Protein AF-A0A9D4QHK7-F1 (afdb_monomer)

Organism: Rhipicephalus sanguineus (NCBI:txid34632)

Mean predicted aligned error: 9.43 Å

Structure (mmCIF, N/CA/C/O backbone):
data_AF-A0A9D4QHK7-F1
#
_entry.id   AF-A0A9D4QHK7-F1
#
loop_
_atom_site.group_PDB
_atom_site.id
_atom_site.type_symbol
_atom_site.label_atom_id
_atom_site.label_alt_id
_atom_site.label_comp_id
_atom_site.label_asym_id
_atom_site.label_entity_id
_atom_site.label_seq_id
_atom_site.pdbx_PDB_ins_code
_atom_site.Cartn_x
_atom_site.Cartn_y
_atom_site.Cartn_z
_atom_site.occupancy
_atom_site.B_iso_or_equiv
_atom_site.auth_seq_id
_atom_site.auth_comp_id
_atom_site.auth_asym_id
_atom_site.auth_atom_id
_atom_site.pdbx_PDB_model_num
ATOM 1 N N . MET A 1 1 ? 14.587 -1.958 -60.509 1.00 44.22 1 MET A N 1
ATOM 2 C CA . MET A 1 1 ? 14.222 -3.202 -59.794 1.00 44.22 1 MET A CA 1
ATOM 3 C C . MET A 1 1 ? 13.642 -2.857 -58.424 1.00 44.22 1 MET A C 1
ATOM 5 O O . MET A 1 1 ? 14.406 -2.408 -57.573 1.00 44.22 1 MET A O 1
ATOM 9 N N . PRO A 1 2 ? 12.324 -2.984 -58.190 1.00 53.72 2 PRO A N 1
ATOM 10 C CA . PRO A 1 2 ? 11.746 -2.740 -56.871 1.00 53.72 2 PRO A CA 1
ATOM 11 C C . PRO A 1 2 ? 12.048 -3.922 -55.933 1.00 53.72 2 PRO A C 1
ATOM 13 O O . PRO A 1 2 ? 11.813 -5.076 -56.283 1.00 53.72 2 PRO A O 1
ATOM 16 N N . ARG A 1 3 ? 12.595 -3.647 -54.740 1.00 50.75 3 ARG A N 1
ATOM 17 C CA . ARG A 1 3 ? 12.814 -4.667 -53.699 1.00 50.75 3 ARG A CA 1
ATOM 18 C C . ARG A 1 3 ? 11.458 -5.091 -53.130 1.00 50.75 3 ARG A C 1
ATOM 20 O O . ARG A 1 3 ? 10.784 -4.274 -52.506 1.00 50.75 3 ARG A O 1
ATOM 27 N N . GLN A 1 4 ? 11.070 -6.348 -53.334 1.00 53.66 4 GLN A N 1
ATOM 28 C CA . GLN A 1 4 ? 9.875 -6.926 -52.717 1.00 53.66 4 GLN A CA 1
ATOM 29 C C . GLN A 1 4 ? 10.036 -6.903 -51.187 1.00 53.66 4 GLN A C 1
ATOM 31 O O . GLN A 1 4 ? 11.022 -7.412 -50.650 1.00 53.66 4 GLN A O 1
ATOM 36 N N . ARG A 1 5 ? 9.100 -6.267 -50.471 1.00 56.34 5 ARG A N 1
ATOM 37 C CA . ARG A 1 5 ? 9.034 -6.343 -49.006 1.00 56.34 5 ARG A CA 1
ATOM 38 C C . ARG A 1 5 ? 8.496 -7.721 -48.643 1.00 56.34 5 ARG A C 1
ATOM 40 O O . ARG A 1 5 ? 7.320 -7.985 -48.843 1.00 56.34 5 ARG A O 1
ATOM 47 N N . THR A 1 6 ? 9.347 -8.587 -48.112 1.00 70.00 6 THR A N 1
ATOM 48 C CA . THR A 1 6 ? 8.901 -9.852 -47.527 1.00 70.00 6 THR A CA 1
ATOM 49 C C . THR A 1 6 ? 8.188 -9.553 -46.211 1.00 70.00 6 THR A C 1
ATOM 51 O O . THR A 1 6 ? 8.804 -9.027 -45.276 1.00 70.00 6 THR A O 1
ATOM 54 N N . GLU A 1 7 ? 6.893 -9.844 -46.144 1.00 77.62 7 GLU A N 1
ATOM 55 C CA . GLU A 1 7 ? 6.123 -9.750 -44.908 1.00 77.62 7 GLU A CA 1
ATOM 56 C C . GLU A 1 7 ? 6.635 -10.797 -43.915 1.00 77.62 7 GLU A C 1
ATOM 58 O O . GLU A 1 7 ? 6.860 -11.958 -44.259 1.00 77.62 7 GLU A O 1
ATOM 63 N N . LYS A 1 8 ? 6.910 -10.361 -42.684 1.00 79.06 8 LYS A N 1
ATOM 64 C CA . LYS A 1 8 ? 7.362 -11.258 -41.619 1.00 79.06 8 LYS A CA 1
ATOM 65 C C . LYS A 1 8 ? 6.170 -12.048 -41.105 1.00 79.06 8 LYS A C 1
ATOM 67 O O . LYS A 1 8 ? 5.116 -11.466 -40.869 1.00 79.06 8 LYS A O 1
ATOM 72 N N . THR A 1 9 ? 6.370 -13.334 -40.854 1.00 85.44 9 THR A N 1
ATOM 73 C CA . THR A 1 9 ? 5.358 -14.166 -40.196 1.00 85.44 9 THR A CA 1
ATOM 74 C C . THR A 1 9 ? 5.190 -13.766 -38.727 1.00 85.44 9 THR A C 1
ATOM 76 O O . THR A 1 9 ? 6.111 -13.217 -38.110 1.00 85.44 9 THR A O 1
ATOM 79 N N . ASP A 1 10 ? 4.031 -14.060 -38.137 1.00 86.38 10 ASP A N 1
ATOM 80 C CA . ASP A 1 10 ? 3.751 -13.750 -36.727 1.00 86.38 10 ASP A CA 1
ATOM 81 C C . ASP A 1 10 ? 4.782 -14.366 -35.771 1.00 86.38 10 ASP A C 1
ATOM 83 O O . ASP A 1 10 ? 5.209 -13.719 -34.809 1.00 86.38 10 ASP A O 1
ATOM 87 N N . ASP A 1 11 ? 5.286 -15.560 -36.092 1.00 86.56 11 ASP A N 1
ATOM 88 C CA . ASP A 1 11 ? 6.350 -16.229 -35.340 1.00 86.56 11 ASP A CA 1
ATOM 89 C C . ASP A 1 11 ? 7.685 -15.482 -35.418 1.00 86.56 11 ASP A C 1
ATOM 91 O O . ASP A 1 11 ? 8.380 -15.316 -34.410 1.00 86.56 11 ASP A O 1
ATOM 95 N N . GLN A 1 12 ? 8.036 -14.958 -36.596 1.00 87.19 12 GLN A N 1
ATOM 96 C CA . GLN A 1 12 ? 9.228 -14.126 -36.769 1.00 87.19 12 GLN A CA 1
ATOM 97 C C . GLN A 1 12 ? 9.095 -12.806 -36.000 1.00 87.19 12 GLN A C 1
ATOM 99 O O . GLN A 1 12 ? 10.054 -12.355 -35.364 1.00 87.19 12 GLN A O 1
ATOM 104 N N . ILE A 1 13 ? 7.900 -12.210 -35.993 1.00 88.75 13 ILE A N 1
ATOM 105 C CA . ILE A 1 13 ? 7.596 -10.996 -35.228 1.00 88.75 13 ILE A CA 1
ATOM 106 C C . ILE A 1 13 ? 7.692 -11.273 -33.721 1.00 88.75 13 ILE A C 1
ATOM 108 O O . ILE A 1 13 ? 8.293 -10.486 -32.979 1.00 88.75 13 ILE A O 1
ATOM 112 N N . ALA A 1 14 ? 7.135 -12.388 -33.246 1.00 90.69 14 ALA A N 1
ATOM 113 C CA . ALA A 1 14 ? 7.192 -12.795 -31.847 1.00 90.69 14 ALA A CA 1
ATOM 114 C C . ALA A 1 14 ? 8.633 -13.083 -31.396 1.00 90.69 14 ALA A C 1
ATOM 116 O O . ALA A 1 14 ? 9.062 -12.592 -30.345 1.00 90.69 14 ALA A O 1
ATOM 117 N N . ALA A 1 15 ? 9.411 -13.805 -32.206 1.00 91.25 15 ALA A N 1
ATOM 118 C CA . ALA A 1 15 ? 10.821 -14.082 -31.943 1.00 91.25 15 ALA A CA 1
ATOM 119 C C . ALA A 1 15 ? 11.656 -12.793 -31.882 1.00 91.25 15 ALA A C 1
ATOM 121 O O . ALA A 1 15 ? 12.479 -12.619 -30.979 1.00 91.25 15 ALA A O 1
ATOM 122 N N . GLU A 1 16 ? 11.412 -11.841 -32.784 1.00 91.88 16 GLU A N 1
ATOM 123 C CA . GLU A 1 16 ? 12.093 -10.547 -32.771 1.00 91.88 16 GLU A CA 1
ATOM 124 C C . GLU A 1 16 ? 11.730 -9.714 -31.531 1.00 91.88 16 GLU A C 1
ATOM 126 O O . GLU A 1 16 ? 12.609 -9.109 -30.907 1.00 91.88 16 GLU A O 1
ATOM 131 N N . LYS A 1 17 ? 10.456 -9.715 -31.113 1.00 93.25 17 LYS A N 1
ATOM 132 C CA . LYS A 1 17 ? 10.017 -9.065 -29.866 1.00 93.25 17 LYS A CA 1
ATOM 133 C C . LYS A 1 17 ? 10.737 -9.650 -28.648 1.00 93.25 17 LYS A C 1
ATOM 135 O O . LYS A 1 17 ? 11.203 -8.875 -27.809 1.00 93.25 17 LYS A O 1
ATOM 140 N N . ARG A 1 18 ? 10.880 -10.980 -28.573 1.00 93.69 18 ARG A N 1
ATOM 141 C CA . ARG A 1 18 ? 11.629 -11.666 -27.502 1.00 93.69 18 ARG A CA 1
ATOM 142 C C . ARG A 1 18 ? 13.099 -11.249 -27.498 1.00 93.69 18 ARG A C 1
ATOM 144 O O . ARG A 1 18 ? 13.563 -10.709 -26.499 1.00 93.69 18 ARG A O 1
ATOM 151 N N . ARG A 1 19 ? 13.785 -11.328 -28.646 1.00 93.38 19 ARG A N 1
ATOM 152 C CA . ARG A 1 19 ? 15.189 -10.886 -28.787 1.00 93.38 19 ARG A CA 1
ATOM 153 C C . ARG A 1 19 ? 15.394 -9.436 -28.345 1.00 93.38 19 ARG A C 1
ATOM 155 O O . ARG A 1 19 ? 16.341 -9.126 -27.627 1.00 93.38 19 ARG A O 1
ATOM 162 N N . ARG A 1 20 ? 14.486 -8.530 -28.726 1.00 94.38 20 ARG A N 1
ATOM 163 C CA . ARG A 1 20 ? 14.528 -7.121 -28.297 1.00 94.38 20 ARG A CA 1
ATOM 164 C C . ARG A 1 20 ? 14.302 -6.968 -26.792 1.00 94.38 20 ARG A C 1
ATOM 166 O O . ARG A 1 20 ? 14.934 -6.110 -26.174 1.00 94.38 20 ARG A O 1
ATOM 173 N N . ALA A 1 21 ? 13.402 -7.751 -26.200 1.00 94.00 21 ALA A N 1
ATOM 174 C CA . ALA A 1 21 ? 13.170 -7.745 -24.759 1.00 94.00 21 ALA A CA 1
ATOM 175 C C . ALA A 1 21 ? 14.406 -8.237 -23.993 1.00 94.00 21 ALA A C 1
ATOM 177 O O . ALA A 1 21 ? 14.823 -7.578 -23.040 1.00 94.00 21 ALA A O 1
ATOM 178 N N . ASP A 1 22 ? 15.040 -9.313 -24.454 1.00 95.19 22 ASP A N 1
ATOM 179 C CA . ASP A 1 22 ? 16.237 -9.874 -23.825 1.00 95.19 22 ASP A CA 1
ATOM 180 C C . ASP A 1 22 ? 17.447 -8.949 -23.976 1.00 95.19 22 ASP A C 1
ATOM 182 O O . ASP A 1 22 ? 18.135 -8.672 -22.994 1.00 95.19 22 ASP A O 1
ATOM 186 N N . ALA A 1 23 ? 17.629 -8.320 -25.141 1.00 93.69 23 ALA A N 1
ATOM 187 C CA . ALA A 1 23 ? 18.646 -7.285 -25.323 1.00 93.69 23 ALA A CA 1
ATOM 188 C C . ALA A 1 23 ? 18.436 -6.085 -24.377 1.00 93.69 23 ALA A C 1
ATOM 190 O O . ALA A 1 23 ? 19.396 -5.524 -23.846 1.00 93.69 23 ALA A O 1
ATOM 191 N N . ARG A 1 24 ? 17.182 -5.682 -24.122 1.00 93.75 24 ARG A N 1
ATOM 192 C CA . ARG A 1 24 ? 16.867 -4.632 -23.135 1.00 93.75 24 ARG A CA 1
ATOM 193 C C . ARG A 1 24 ? 17.155 -5.089 -21.706 1.00 93.75 24 ARG A C 1
ATOM 195 O O . ARG A 1 24 ? 17.631 -4.278 -20.916 1.00 93.75 24 ARG A O 1
ATOM 202 N N . ARG A 1 25 ? 16.860 -6.346 -21.362 1.00 93.44 25 ARG A N 1
ATOM 203 C CA . ARG A 1 25 ? 17.172 -6.926 -20.044 1.00 93.44 25 ARG A CA 1
ATOM 204 C C . ARG A 1 25 ? 18.676 -6.946 -19.803 1.00 93.44 25 ARG A C 1
ATOM 206 O O . ARG A 1 25 ? 19.109 -6.452 -18.769 1.00 93.44 25 ARG A O 1
ATOM 213 N N . LEU A 1 26 ? 19.452 -7.406 -20.783 1.00 93.62 26 LEU A N 1
ATOM 214 C CA . LEU A 1 26 ? 20.909 -7.440 -20.705 1.00 93.62 26 LEU A CA 1
ATOM 215 C C . LEU A 1 26 ? 21.498 -6.033 -20.543 1.00 93.62 26 LEU A C 1
ATOM 217 O O . LEU A 1 26 ? 22.282 -5.798 -19.628 1.00 93.62 26 LEU A O 1
ATOM 221 N N . LYS A 1 27 ? 21.034 -5.063 -21.345 1.00 90.81 27 LYS A N 1
ATOM 222 C CA . LYS A 1 27 ? 21.446 -3.656 -21.200 1.00 90.81 27 LYS A CA 1
ATOM 223 C C . LYS A 1 27 ? 21.147 -3.103 -19.808 1.00 90.81 27 LYS A C 1
ATOM 225 O O . LYS A 1 27 ? 21.989 -2.416 -19.253 1.00 90.81 27 LYS A O 1
ATOM 230 N N . ARG A 1 28 ? 19.978 -3.414 -19.236 1.00 91.50 28 ARG A N 1
ATOM 231 C CA . ARG A 1 28 ? 19.603 -2.988 -17.875 1.00 91.50 28 ARG A CA 1
ATOM 232 C C . ARG A 1 28 ? 20.434 -3.665 -16.789 1.00 91.50 28 ARG A C 1
ATOM 234 O O . ARG A 1 28 ? 20.696 -3.036 -15.774 1.00 91.50 28 ARG A O 1
ATOM 241 N N . ALA A 1 29 ? 20.820 -4.924 -16.983 1.00 91.94 29 ALA A N 1
ATOM 242 C CA . ALA A 1 29 ? 21.681 -5.641 -16.045 1.00 91.94 29 ALA A CA 1
ATOM 243 C C . ALA A 1 29 ? 23.099 -5.049 -16.010 1.00 91.94 29 ALA A C 1
ATOM 245 O O . ALA A 1 29 ? 23.721 -5.016 -14.957 1.00 91.94 29 ALA A O 1
ATOM 246 N N . GLN A 1 30 ? 23.567 -4.531 -17.147 1.00 94.12 30 GLN A N 1
ATOM 247 C CA . GLN A 1 30 ? 24.868 -3.874 -17.298 1.00 94.12 30 GLN A CA 1
ATOM 248 C C . GLN A 1 30 ? 24.812 -2.347 -17.076 1.00 94.12 30 GLN A C 1
ATOM 250 O O . GLN A 1 30 ? 25.800 -1.654 -17.311 1.00 94.12 30 GLN A O 1
ATOM 255 N N . GLU A 1 31 ? 23.667 -1.784 -16.665 1.00 93.06 31 GLU A N 1
ATOM 256 C CA . GLU A 1 31 ? 23.552 -0.344 -16.399 1.00 93.06 31 GLU A CA 1
ATOM 257 C C . GLU A 1 31 ? 24.406 0.051 -15.187 1.00 93.06 31 GLU A C 1
ATOM 259 O O . GLU A 1 31 ? 24.299 -0.542 -14.112 1.00 93.06 31 GLU A O 1
ATOM 264 N N . THR A 1 32 ? 25.181 1.129 -15.329 1.00 96.50 32 THR A N 1
ATOM 265 C CA . THR A 1 32 ? 25.810 1.790 -14.181 1.00 96.50 32 THR A CA 1
ATOM 266 C C . THR A 1 32 ? 24.746 2.366 -13.247 1.00 96.50 32 THR A C 1
ATOM 268 O O . THR A 1 32 ? 23.609 2.645 -13.652 1.00 96.50 32 THR A O 1
ATOM 271 N N . PHE A 1 33 ? 25.119 2.590 -11.986 1.00 94.81 33 PHE A N 1
ATOM 272 C CA . PHE A 1 33 ? 24.213 3.153 -10.986 1.00 94.81 33 PHE A CA 1
ATOM 273 C C . PHE A 1 33 ? 23.611 4.496 -11.428 1.00 94.81 33 PHE A C 1
ATOM 275 O O . PHE A 1 33 ? 22.396 4.682 -11.358 1.00 94.81 33 PHE A O 1
ATOM 282 N N . GLU A 1 34 ? 24.433 5.400 -11.961 1.00 95.75 34 GLU A N 1
ATOM 283 C CA . GLU A 1 34 ? 23.997 6.719 -12.435 1.00 95.75 34 GLU A CA 1
ATOM 284 C C . GLU A 1 34 ? 23.012 6.615 -13.600 1.00 95.75 34 GLU A C 1
ATOM 286 O O . GLU A 1 34 ? 21.954 7.250 -13.599 1.00 95.75 34 GLU A O 1
ATOM 291 N N . ARG A 1 35 ? 23.304 5.747 -14.575 1.00 94.06 35 ARG A N 1
ATOM 292 C CA . ARG A 1 35 ? 22.435 5.541 -15.737 1.00 94.06 35 ARG A CA 1
ATOM 293 C C . ARG A 1 35 ? 21.096 4.931 -15.329 1.00 94.06 35 ARG A C 1
ATOM 295 O O . ARG A 1 35 ? 20.046 5.343 -15.831 1.00 94.06 35 ARG A O 1
ATOM 302 N N . ARG A 1 36 ? 21.114 4.006 -14.365 1.00 95.06 36 ARG A N 1
ATOM 303 C CA . ARG A 1 36 ? 19.906 3.452 -13.748 1.00 95.06 36 ARG A CA 1
ATOM 304 C C . ARG A 1 36 ? 19.112 4.532 -13.011 1.00 95.06 36 ARG A C 1
ATOM 306 O O . ARG A 1 36 ? 17.891 4.587 -13.167 1.00 95.06 36 ARG A O 1
ATOM 313 N N . ALA A 1 37 ? 19.773 5.394 -12.239 1.00 96.50 37 ALA A N 1
ATOM 314 C CA . ALA A 1 37 ? 19.130 6.478 -11.499 1.00 96.50 37 ALA A CA 1
ATOM 315 C C . ALA A 1 37 ? 18.441 7.476 -12.443 1.00 96.50 37 ALA A C 1
ATOM 317 O O . ALA A 1 37 ? 17.259 7.772 -12.259 1.00 96.50 37 ALA A O 1
ATOM 318 N N . GLN A 1 38 ? 19.126 7.907 -13.505 1.00 96.31 38 GLN A N 1
ATOM 319 C CA . GLN A 1 38 ? 18.563 8.795 -14.527 1.00 96.31 38 GLN A CA 1
ATOM 320 C C . GLN A 1 38 ? 17.357 8.169 -15.238 1.00 96.31 38 GLN A C 1
ATOM 322 O O . GLN A 1 38 ? 16.328 8.825 -15.414 1.00 96.31 38 GLN A O 1
ATOM 327 N N . ARG A 1 39 ? 17.438 6.886 -15.617 1.00 95.38 39 ARG A N 1
ATOM 328 C CA . ARG A 1 39 ? 16.305 6.180 -16.232 1.00 95.38 39 ARG A CA 1
ATOM 329 C C . ARG A 1 39 ? 15.106 6.114 -15.285 1.00 95.38 39 ARG A C 1
ATOM 331 O O . ARG A 1 39 ? 13.993 6.429 -15.692 1.00 95.38 39 ARG A O 1
ATOM 338 N N . LEU A 1 40 ? 15.324 5.747 -14.021 1.00 95.88 40 LEU A N 1
ATOM 339 C CA . LEU A 1 40 ? 14.254 5.693 -13.022 1.00 95.88 40 LEU A CA 1
ATOM 340 C C . LEU A 1 40 ? 13.658 7.076 -12.728 1.00 95.88 40 LEU A C 1
ATOM 342 O O . LEU A 1 40 ? 12.459 7.165 -12.467 1.00 95.88 40 LEU A O 1
ATOM 346 N N . ALA A 1 41 ? 14.455 8.147 -12.780 1.00 96.88 41 ALA A N 1
ATOM 347 C CA . ALA A 1 41 ? 13.961 9.516 -12.652 1.00 96.88 41 ALA A CA 1
ATOM 348 C C . ALA A 1 41 ? 13.000 9.870 -13.799 1.00 96.88 41 ALA A C 1
ATOM 350 O O . ALA A 1 41 ? 11.866 10.268 -13.532 1.00 96.88 41 ALA A O 1
ATOM 351 N N . LYS A 1 42 ? 13.392 9.598 -15.052 1.00 97.25 42 LYS A N 1
ATOM 352 C CA . LYS A 1 42 ? 12.539 9.798 -16.239 1.00 97.25 42 LYS A CA 1
ATOM 353 C C . LYS A 1 42 ? 11.266 8.940 -16.204 1.00 97.25 42 LYS A C 1
ATOM 355 O O . LYS A 1 42 ? 10.171 9.415 -16.510 1.00 97.25 42 LYS A O 1
ATOM 360 N N . ASP A 1 43 ? 11.371 7.683 -15.770 1.00 96.62 43 ASP A N 1
ATOM 361 C CA . ASP A 1 43 ? 10.210 6.795 -15.601 1.00 96.62 43 ASP A CA 1
ATOM 362 C C . ASP A 1 43 ? 9.240 7.331 -14.526 1.00 96.62 43 ASP A C 1
ATOM 364 O O . ASP A 1 43 ? 8.018 7.267 -14.681 1.00 96.62 43 ASP A O 1
ATOM 368 N N . ARG A 1 44 ? 9.760 7.890 -13.424 1.00 97.38 44 ARG A N 1
ATOM 369 C CA . ARG A 1 44 ? 8.939 8.519 -12.373 1.00 97.38 44 ARG A CA 1
ATOM 370 C C . ARG A 1 44 ? 8.260 9.790 -12.872 1.00 97.38 44 ARG A C 1
ATOM 372 O O . ARG A 1 44 ? 7.082 9.979 -12.578 1.00 97.38 44 ARG A O 1
ATOM 379 N N . GLU A 1 45 ? 8.977 10.633 -13.605 1.00 96.44 45 GLU A N 1
ATOM 380 C CA . GLU A 1 45 ? 8.462 11.883 -14.165 1.00 96.44 45 GLU A CA 1
ATOM 381 C C . GLU A 1 45 ? 7.346 11.624 -15.178 1.00 96.44 45 GLU A C 1
ATOM 383 O O . GLU A 1 45 ? 6.229 12.107 -15.002 1.00 96.44 45 GLU A O 1
ATOM 388 N N . SER A 1 46 ? 7.587 10.754 -16.160 1.00 95.44 46 SER A N 1
ATOM 389 C CA . SER A 1 46 ? 6.565 10.367 -17.138 1.00 95.44 46 SER A CA 1
ATOM 390 C C . SER A 1 46 ? 5.332 9.749 -16.472 1.00 95.44 46 SER A C 1
ATOM 392 O O . SER A 1 46 ? 4.196 10.046 -16.845 1.00 95.44 46 SER A O 1
ATOM 394 N N . ARG A 1 47 ? 5.521 8.933 -15.425 1.00 94.38 47 ARG A N 1
ATOM 395 C CA . ARG A 1 47 ? 4.408 8.406 -14.628 1.00 94.38 47 ARG A CA 1
ATOM 396 C C . ARG A 1 47 ? 3.652 9.520 -13.900 1.00 94.38 47 ARG A C 1
ATOM 398 O O . ARG A 1 47 ? 2.430 9.445 -13.845 1.00 94.38 47 ARG A O 1
ATOM 405 N N . ARG A 1 48 ? 4.330 10.521 -13.330 1.00 94.81 48 ARG A N 1
ATOM 406 C CA . ARG A 1 48 ? 3.675 11.675 -12.685 1.00 94.81 48 ARG A CA 1
ATOM 407 C C . ARG A 1 48 ? 2.856 12.475 -13.696 1.00 94.81 48 ARG A C 1
ATOM 409 O O . ARG A 1 48 ? 1.678 12.688 -13.434 1.00 94.81 48 ARG A O 1
ATOM 416 N N . ALA A 1 49 ? 3.428 12.789 -14.857 1.00 94.06 49 ALA A N 1
ATOM 417 C CA . ALA A 1 49 ? 2.737 13.501 -15.931 1.00 94.06 49 ALA A CA 1
ATOM 418 C C . ALA A 1 49 ? 1.461 12.764 -16.374 1.00 94.06 49 ALA A C 1
ATOM 420 O O . ALA A 1 49 ? 0.375 13.337 -16.367 1.00 94.06 49 ALA A O 1
ATOM 421 N N . ARG A 1 50 ? 1.547 11.446 -16.619 1.00 91.38 50 ARG A N 1
ATOM 422 C CA . ARG A 1 50 ? 0.368 10.620 -16.947 1.00 91.38 50 ARG A CA 1
ATOM 423 C C . ARG A 1 50 ? -0.695 10.633 -15.851 1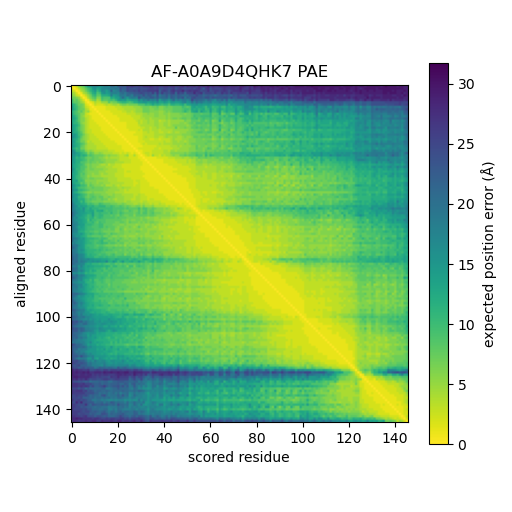.00 91.38 50 ARG A C 1
ATOM 425 O O . ARG A 1 50 ? -1.878 10.596 -16.150 1.00 91.38 50 ARG A O 1
ATOM 432 N N . LYS A 1 51 ? -0.291 10.644 -14.576 1.00 90.44 51 LYS A N 1
ATOM 433 C CA . LYS A 1 51 ? -1.233 10.696 -13.448 1.00 90.44 51 LYS A CA 1
ATOM 434 C C . LYS A 1 51 ? -1.918 12.054 -13.314 1.00 90.44 51 LYS A C 1
ATOM 436 O O . LYS A 1 51 ? -3.052 12.081 -12.848 1.00 90.44 51 LYS A O 1
ATOM 441 N N . GLN A 1 52 ? -1.227 13.135 -13.663 1.00 91.44 52 GLN A N 1
ATOM 442 C CA . GLN A 1 52 ? -1.770 14.493 -13.641 1.00 91.44 52 GLN A CA 1
ATOM 443 C C . GLN A 1 52 ? -2.760 14.716 -14.785 1.00 91.44 52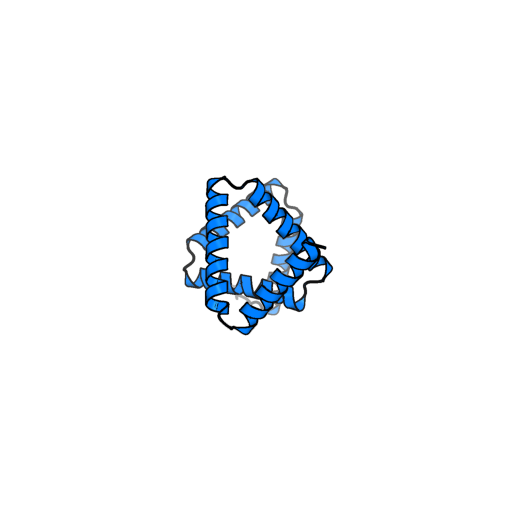 GLN A C 1
ATOM 445 O O . GLN A 1 52 ? -3.788 15.339 -14.573 1.00 91.44 52 GLN A O 1
ATOM 450 N N . GLN A 1 53 ? -2.477 14.155 -15.961 1.00 91.25 53 GLN A N 1
ATOM 451 C CA . GLN A 1 53 ? -3.333 14.260 -17.148 1.00 91.25 53 GLN A CA 1
ATOM 452 C C . GLN A 1 53 ? -4.467 13.220 -17.195 1.00 91.25 53 GLN A C 1
ATOM 454 O O . GLN A 1 53 ? -5.267 13.226 -18.125 1.00 91.25 53 GLN A O 1
ATOM 459 N N . ALA A 1 54 ? -4.525 12.287 -16.241 1.00 88.38 54 ALA A N 1
ATOM 460 C CA . ALA A 1 54 ? -5.550 11.249 -16.228 1.00 88.38 54 ALA A CA 1
ATOM 461 C C . ALA A 1 54 ? -6.921 11.838 -15.880 1.00 88.38 54 ALA A C 1
ATOM 463 O O . ALA A 1 54 ? -7.045 12.563 -14.893 1.00 88.38 54 ALA A O 1
ATOM 464 N N . THR A 1 55 ? -7.944 11.450 -16.642 1.00 93.94 55 THR A N 1
ATOM 465 C CA . THR A 1 55 ? -9.344 11.738 -16.313 1.00 93.94 55 THR A CA 1
ATOM 466 C C . THR A 1 55 ? -9.756 11.037 -15.019 1.00 93.94 55 THR A C 1
ATOM 468 O O . THR A 1 55 ? -9.154 10.029 -14.625 1.00 93.94 55 THR A O 1
ATOM 471 N N . ASP A 1 56 ? -10.811 11.533 -14.374 1.00 92.31 56 ASP A N 1
ATOM 472 C CA . ASP A 1 56 ? -11.320 10.942 -13.133 1.00 92.31 56 ASP A CA 1
ATOM 473 C C . ASP A 1 56 ? -11.745 9.481 -13.325 1.00 92.31 56 ASP A C 1
ATOM 475 O O . ASP A 1 56 ? -11.374 8.625 -12.529 1.00 92.31 56 ASP A O 1
ATOM 479 N N . GLN A 1 57 ? -12.364 9.144 -14.461 1.00 91.44 57 GLN A N 1
ATOM 480 C CA . GLN A 1 57 ? -12.718 7.760 -14.800 1.00 91.44 57 GLN A CA 1
ATOM 481 C C . GLN A 1 57 ? -11.495 6.831 -14.865 1.00 91.44 57 GLN A C 1
ATOM 483 O O . GLN A 1 57 ? -11.513 5.727 -14.320 1.00 91.44 57 GLN A O 1
ATOM 488 N N . LEU A 1 58 ? -10.397 7.273 -15.490 1.00 92.38 58 LEU A N 1
ATOM 489 C CA . LEU A 1 58 ? -9.157 6.491 -15.545 1.00 92.38 58 LEU A CA 1
ATOM 490 C C . LEU A 1 58 ? -8.480 6.403 -14.173 1.00 92.38 58 LEU A C 1
ATOM 492 O O . LEU A 1 58 ? -7.840 5.397 -13.848 1.00 92.38 58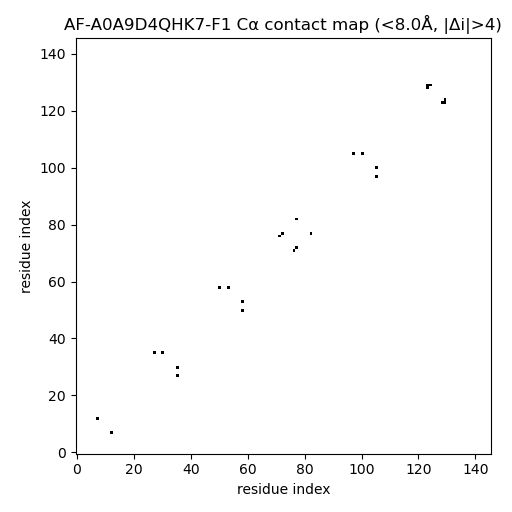 LEU A O 1
ATOM 496 N N . ARG A 1 59 ? -8.601 7.452 -13.354 1.00 91.12 59 ARG A N 1
ATOM 497 C CA . ARG A 1 59 ? -8.117 7.451 -11.973 1.00 91.12 59 ARG A CA 1
ATOM 498 C C . ARG A 1 59 ? -8.892 6.438 -11.131 1.00 91.12 59 ARG A C 1
ATOM 500 O O . ARG A 1 59 ? -8.245 5.655 -10.432 1.00 91.12 59 ARG A O 1
ATOM 507 N N . ASP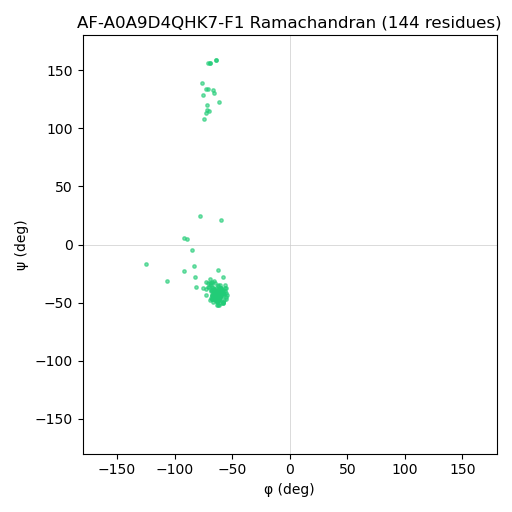 A 1 60 ? -10.213 6.427 -11.224 1.00 94.06 60 ASP A N 1
ATOM 508 C CA . ASP A 1 60 ? -11.087 5.549 -10.450 1.00 94.06 60 ASP A CA 1
ATOM 509 C C . ASP A 1 60 ? -10.930 4.095 -10.871 1.00 94.06 60 ASP A C 1
ATOM 511 O O . ASP A 1 60 ? -10.687 3.244 -10.016 1.00 94.06 60 ASP A O 1
ATOM 515 N N . ALA A 1 61 ? -10.918 3.815 -12.178 1.00 94.19 61 ALA A N 1
ATOM 516 C CA . ALA A 1 61 ? -10.646 2.477 -12.700 1.00 94.19 61 ALA A CA 1
ATOM 517 C C . ALA A 1 61 ? -9.303 1.930 -12.186 1.00 94.19 61 ALA A C 1
ATOM 519 O O . ALA A 1 61 ? -9.212 0.781 -11.749 1.00 94.19 61 ALA A O 1
ATOM 520 N N . ARG A 1 62 ? -8.258 2.772 -12.143 1.00 93.00 62 ARG A N 1
ATOM 521 C CA . ARG A 1 62 ? -6.966 2.388 -11.557 1.00 93.00 62 ARG A CA 1
ATOM 522 C C . ARG A 1 62 ? -7.076 2.106 -10.059 1.00 93.00 62 ARG A C 1
ATOM 524 O O . ARG A 1 62 ? -6.483 1.144 -9.586 1.00 93.00 62 ARG A O 1
ATOM 531 N N . ILE A 1 63 ? -7.787 2.941 -9.299 1.00 94.44 63 ILE A N 1
ATOM 532 C CA . ILE A 1 63 ? -7.955 2.752 -7.849 1.00 94.44 63 ILE A CA 1
ATOM 533 C C . ILE A 1 63 ? -8.709 1.453 -7.555 1.00 94.44 63 ILE A C 1
ATOM 535 O O . ILE A 1 63 ? -8.322 0.728 -6.637 1.00 94.44 63 ILE A O 1
ATOM 539 N N . VAL A 1 64 ? -9.766 1.162 -8.313 1.00 96.19 64 VAL A N 1
ATOM 540 C CA . VAL A 1 64 ? -10.546 -0.073 -8.191 1.00 96.19 64 VAL A CA 1
ATOM 541 C C . VAL A 1 64 ? -9.662 -1.276 -8.499 1.00 96.19 64 VAL A C 1
ATOM 543 O O . VAL A 1 64 ? -9.500 -2.130 -7.630 1.00 96.19 64 VAL A O 1
ATOM 546 N N . SER A 1 65 ? -8.975 -1.273 -9.643 1.00 95.88 65 SER A N 1
ATOM 547 C CA . SER A 1 65 ? -8.066 -2.357 -10.030 1.00 95.88 65 SER A CA 1
ATOM 548 C C . SER A 1 65 ? -6.951 -2.589 -8.996 1.00 95.88 65 SER A C 1
ATOM 550 O O . SER A 1 65 ? -6.707 -3.721 -8.578 1.00 95.88 65 SER A O 1
ATOM 552 N N . ASP A 1 66 ? -6.328 -1.519 -8.482 1.00 95.62 66 ASP A N 1
ATOM 553 C CA . ASP A 1 66 ? -5.304 -1.610 -7.432 1.00 95.62 66 ASP A CA 1
ATOM 554 C C . ASP A 1 66 ? -5.863 -2.201 -6.120 1.00 95.62 66 ASP A C 1
ATOM 556 O O . ASP A 1 66 ? -5.148 -2.886 -5.378 1.00 95.62 66 ASP A O 1
ATOM 560 N N . ARG A 1 67 ? -7.126 -1.905 -5.780 1.00 95.88 67 ARG A N 1
ATOM 561 C CA . ARG A 1 67 ? -7.798 -2.449 -4.589 1.00 95.88 67 ARG A CA 1
ATOM 562 C C . ARG A 1 67 ? -8.146 -3.919 -4.774 1.00 95.88 67 ARG A C 1
ATOM 564 O O . ARG A 1 67 ? -7.929 -4.696 -3.845 1.00 95.88 67 ARG A O 1
ATOM 571 N N . GLU A 1 68 ? -8.659 -4.289 -5.938 1.00 95.94 68 GLU A N 1
ATOM 572 C CA . GLU A 1 68 ? -9.022 -5.662 -6.285 1.00 95.94 68 GLU A CA 1
ATOM 573 C C . GLU A 1 68 ? -7.801 -6.571 -6.293 1.00 95.94 68 GLU A C 1
ATOM 575 O O . GLU A 1 68 ? -7.809 -7.578 -5.591 1.00 95.94 68 GLU A O 1
ATOM 580 N N . ALA A 1 69 ? -6.708 -6.167 -6.945 1.00 95.00 69 ALA A N 1
ATOM 581 C CA . ALA A 1 69 ? -5.463 -6.934 -6.951 1.00 95.00 69 ALA A CA 1
ATOM 582 C C . ALA A 1 69 ? -4.936 -7.195 -5.528 1.00 95.00 69 ALA A C 1
ATOM 584 O O . ALA A 1 69 ? -4.538 -8.308 -5.189 1.00 95.00 69 ALA A O 1
ATOM 585 N N . LYS A 1 70 ? -4.990 -6.186 -4.645 1.00 94.81 70 LYS A N 1
ATOM 586 C CA . LYS A 1 70 ? -4.587 -6.347 -3.236 1.00 94.81 70 LYS A CA 1
ATOM 587 C C . LYS A 1 70 ? -5.518 -7.266 -2.455 1.00 94.81 70 LYS A C 1
ATOM 589 O O . LYS A 1 70 ? -5.046 -7.996 -1.587 1.00 94.81 70 LYS A O 1
ATOM 594 N N . ARG A 1 71 ? -6.829 -7.188 -2.693 1.00 94.12 71 ARG A N 1
ATOM 595 C CA . ARG A 1 71 ? -7.813 -8.064 -2.041 1.00 94.12 71 ARG A CA 1
ATOM 596 C C . ARG A 1 71 ? -7.638 -9.506 -2.502 1.00 94.12 71 ARG A C 1
ATOM 598 O O . ARG A 1 71 ? -7.587 -10.380 -1.647 1.00 94.12 71 ARG A O 1
ATOM 605 N N . ALA A 1 72 ? -7.474 -9.721 -3.804 1.00 95.12 72 ALA A N 1
ATOM 606 C CA . ALA A 1 72 ? -7.222 -11.029 -4.394 1.00 95.12 72 ALA A CA 1
ATOM 607 C C . ALA A 1 72 ? -5.957 -11.666 -3.804 1.00 95.12 72 ALA A C 1
ATOM 609 O O . ALA A 1 72 ? -6.034 -12.759 -3.256 1.00 95.12 7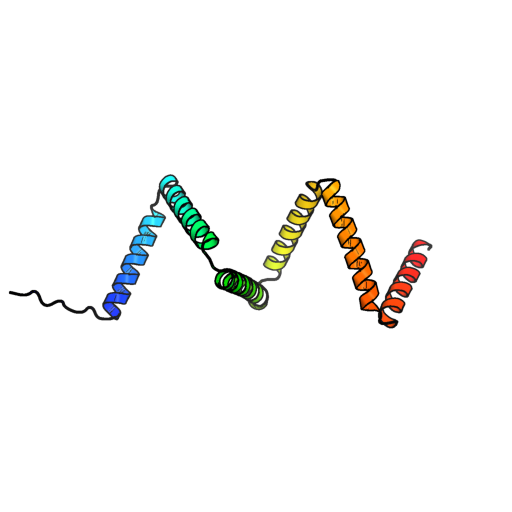2 ALA A O 1
ATOM 610 N N . TYR A 1 73 ? -4.838 -10.931 -3.781 1.00 94.00 73 TYR A N 1
ATOM 611 C CA . TYR A 1 73 ? -3.599 -11.395 -3.148 1.00 94.00 73 TYR A CA 1
ATOM 612 C C . TYR A 1 73 ? -3.810 -11.791 -1.678 1.00 94.00 73 TYR A C 1
ATOM 614 O O . TYR A 1 73 ? -3.398 -12.861 -1.247 1.00 94.00 73 TYR A O 1
ATOM 622 N N . ARG A 1 74 ? -4.503 -10.955 -0.894 1.00 92.69 74 ARG A N 1
ATOM 623 C CA . ARG A 1 74 ? -4.761 -11.240 0.529 1.00 92.69 74 ARG A CA 1
ATOM 624 C C . ARG A 1 74 ? -5.667 -12.444 0.763 1.00 92.69 74 ARG A C 1
ATOM 626 O O . ARG A 1 74 ? -5.550 -13.077 1.803 1.00 92.69 74 ARG A O 1
ATOM 633 N N . ALA A 1 75 ? -6.599 -12.702 -0.147 1.00 90.94 75 ALA A N 1
ATOM 634 C CA . ALA A 1 75 ? -7.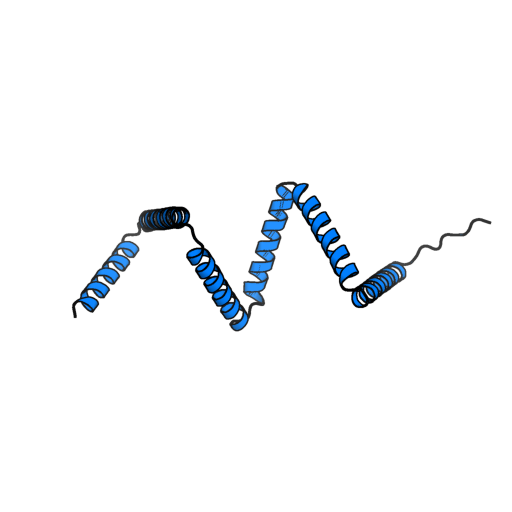536 -13.809 -0.022 1.00 90.94 75 ALA A CA 1
ATOM 635 C C . ALA A 1 75 ? -6.924 -15.141 -0.476 1.00 90.94 75 ALA A C 1
ATOM 637 O O . ALA A 1 75 ? -7.228 -16.168 0.119 1.00 90.94 75 ALA A O 1
ATOM 638 N N . ALA A 1 76 ? -6.089 -15.118 -1.519 1.00 91.38 76 ALA A N 1
ATOM 639 C CA . ALA A 1 76 ? -5.616 -16.327 -2.188 1.00 91.38 76 ALA A CA 1
ATOM 640 C C . ALA A 1 76 ? -4.148 -16.684 -1.897 1.00 91.38 76 ALA A C 1
ATOM 642 O O . ALA A 1 76 ? -3.807 -17.862 -1.902 1.00 91.38 76 ALA A O 1
ATOM 643 N N . GLU A 1 77 ? -3.279 -15.698 -1.656 1.00 93.94 77 GLU A N 1
ATOM 644 C CA . GLU A 1 77 ? -1.817 -15.892 -1.660 1.00 93.94 77 GLU A CA 1
ATOM 645 C C . GLU A 1 77 ? -1.123 -15.451 -0.356 1.00 93.94 77 GLU A C 1
ATOM 647 O O . GLU A 1 77 ? 0.019 -15.832 -0.102 1.00 93.94 77 GLU A O 1
ATOM 652 N N . GLU A 1 78 ? -1.772 -14.647 0.496 1.00 94.25 78 GLU A N 1
ATOM 653 C CA . GLU A 1 78 ? -1.156 -14.150 1.735 1.00 94.25 78 GLU A CA 1
ATOM 654 C C . GLU A 1 78 ? -1.026 -15.265 2.785 1.00 94.25 78 GLU A C 1
ATOM 656 O O . GLU A 1 78 ? -2.010 -15.732 3.361 1.00 94.25 78 GLU A O 1
ATOM 661 N N . THR A 1 79 ? 0.216 -15.647 3.089 1.00 96.00 79 THR A N 1
ATOM 662 C CA . THR A 1 79 ? 0.513 -16.611 4.153 1.00 96.00 79 THR A CA 1
ATOM 663 C C . THR A 1 79 ? 0.271 -16.007 5.546 1.00 96.00 79 THR A C 1
ATOM 665 O O . THR A 1 79 ? 0.349 -14.784 5.721 1.00 96.00 79 THR A O 1
ATOM 668 N N . PRO A 1 80 ? 0.021 -16.832 6.583 1.00 94.88 80 PRO A N 1
ATOM 669 C CA . PRO A 1 80 ? -0.135 -16.346 7.957 1.00 94.88 80 PRO A CA 1
ATOM 670 C C . PRO A 1 80 ? 1.066 -15.531 8.461 1.00 94.88 80 PRO A C 1
ATOM 672 O O . PRO A 1 80 ? 0.885 -14.522 9.144 1.00 94.88 80 PRO A O 1
ATOM 675 N N . GLU A 1 81 ? 2.283 -15.927 8.084 1.00 95.81 81 GLU A N 1
ATOM 676 C CA . GLU A 1 81 ? 3.523 -15.212 8.408 1.00 95.81 81 GLU A CA 1
ATOM 677 C C . GLU A 1 81 ? 3.604 -13.862 7.686 1.00 95.81 81 GLU A C 1
ATOM 679 O O . GLU A 1 81 ? 3.815 -12.827 8.318 1.00 95.81 81 GLU A O 1
ATOM 684 N N . ALA A 1 82 ? 3.321 -13.823 6.380 1.00 95.31 82 ALA A N 1
ATOM 685 C CA . ALA A 1 82 ? 3.281 -12.568 5.633 1.00 95.31 82 ALA A CA 1
ATOM 686 C C . ALA A 1 82 ? 2.215 -11.607 6.193 1.00 95.31 82 ALA A C 1
ATOM 688 O O . ALA A 1 82 ? 2.439 -10.394 6.294 1.00 95.31 82 ALA A O 1
ATOM 689 N N . ARG A 1 83 ? 1.063 -12.142 6.622 1.00 95.62 83 ARG A N 1
ATOM 690 C CA . ARG A 1 83 ? 0.010 -11.375 7.295 1.00 95.62 83 ARG A CA 1
ATOM 691 C C . ARG A 1 83 ? 0.485 -10.817 8.633 1.00 95.62 83 ARG A C 1
ATOM 693 O O . ARG A 1 83 ? 0.219 -9.645 8.915 1.00 95.62 83 ARG A O 1
ATOM 700 N N . SER A 1 84 ? 1.146 -11.627 9.461 1.00 96.19 84 SER A N 1
ATOM 701 C CA . SER A 1 84 ? 1.619 -11.197 10.780 1.00 96.19 84 SER A CA 1
ATOM 702 C C . SER A 1 84 ? 2.644 -10.070 10.638 1.00 96.19 84 SER A C 1
ATOM 704 O O . SER A 1 84 ? 2.483 -9.016 11.256 1.00 96.19 84 SER A O 1
ATOM 706 N N . GLU A 1 85 ? 3.601 -10.210 9.720 1.00 97.12 85 GLU A N 1
ATOM 707 C CA . GLU A 1 85 ? 4.567 -9.165 9.391 1.00 97.12 85 GLU A CA 1
ATOM 708 C C . GLU A 1 85 ? 3.914 -7.883 8.874 1.00 97.12 85 GLU A C 1
ATOM 710 O O . GLU A 1 85 ? 4.308 -6.773 9.245 1.00 97.12 85 GLU A O 1
ATOM 715 N N . ARG A 1 86 ? 2.916 -7.999 7.992 1.00 96.56 86 ARG A N 1
ATOM 716 C CA . ARG A 1 86 ? 2.198 -6.826 7.488 1.00 96.56 86 ARG A CA 1
ATOM 717 C C . ARG A 1 86 ? 1.520 -6.079 8.633 1.00 96.56 86 ARG A C 1
ATOM 719 O O . ARG A 1 86 ? 1.623 -4.855 8.700 1.00 96.56 86 ARG A O 1
ATOM 726 N N . VAL A 1 87 ? 0.847 -6.801 9.531 1.00 96.62 87 VAL A N 1
ATOM 727 C CA . VAL A 1 87 ? 0.143 -6.214 10.680 1.00 96.62 87 VAL A CA 1
ATOM 728 C C . VAL A 1 87 ? 1.123 -5.576 11.669 1.00 96.62 87 VAL A C 1
ATOM 730 O O . VAL A 1 87 ? 0.844 -4.486 12.172 1.00 96.62 87 VAL A O 1
ATOM 733 N N . THR A 1 88 ? 2.281 -6.185 11.937 1.00 97.38 88 THR A N 1
ATOM 734 C CA . THR A 1 88 ? 3.297 -5.586 12.822 1.00 97.38 88 THR A CA 1
ATOM 735 C C . THR A 1 88 ? 3.883 -4.312 12.217 1.00 97.38 88 THR A C 1
ATOM 737 O O . THR A 1 88 ? 3.929 -3.282 12.895 1.00 97.38 88 THR A O 1
ATOM 740 N N . LYS A 1 89 ? 4.239 -4.327 10.925 1.00 97.81 89 LYS A N 1
ATOM 741 C CA . LYS A 1 89 ? 4.717 -3.142 10.187 1.00 97.81 89 LYS A CA 1
ATOM 742 C C . LYS A 1 89 ? 3.674 -2.018 10.192 1.00 97.81 89 LYS A C 1
ATOM 744 O O . LYS A 1 89 ? 4.021 -0.858 10.419 1.00 97.81 89 LYS A O 1
ATOM 749 N N . GLU A 1 90 ? 2.399 -2.351 10.000 1.00 97.19 90 GLU A N 1
ATOM 750 C CA . GLU A 1 90 ? 1.288 -1.393 10.036 1.00 97.19 90 GLU A CA 1
ATOM 751 C C . GLU A 1 90 ? 1.116 -0.756 11.424 1.00 97.19 90 GLU A C 1
ATOM 753 O O . GLU A 1 90 ? 1.034 0.470 11.531 1.00 97.19 90 GLU A O 1
ATOM 758 N N . ARG A 1 91 ? 1.152 -1.557 12.497 1.00 97.38 91 ARG A N 1
ATOM 759 C CA . ARG A 1 91 ? 1.088 -1.063 13.884 1.00 97.38 91 ARG A CA 1
ATOM 760 C C . ARG A 1 91 ? 2.260 -0.145 14.224 1.00 97.38 91 ARG A C 1
ATOM 762 O O . ARG A 1 91 ? 2.049 0.917 14.806 1.00 97.38 91 ARG A O 1
ATOM 769 N N . LEU A 1 92 ? 3.480 -0.517 13.833 1.00 97.62 92 LEU A N 1
ATOM 770 C CA . LEU A 1 92 ? 4.671 0.310 14.047 1.00 97.62 92 LEU A CA 1
ATOM 771 C C . LEU A 1 92 ? 4.573 1.643 13.300 1.00 97.62 92 LEU A C 1
ATOM 773 O O . LEU A 1 92 ? 4.866 2.691 13.872 1.00 97.62 92 LEU A O 1
ATOM 777 N N . ALA A 1 93 ? 4.118 1.626 12.046 1.00 97.06 93 ALA A N 1
ATOM 778 C CA . ALA A 1 93 ? 3.903 2.849 11.280 1.00 97.06 93 ALA A CA 1
ATOM 779 C C . ALA A 1 93 ? 2.825 3.738 11.920 1.00 97.06 93 ALA A C 1
ATOM 781 O O . ALA A 1 93 ? 3.003 4.952 11.997 1.00 97.06 93 ALA A O 1
ATOM 782 N N . GLN A 1 94 ? 1.728 3.152 12.410 1.00 96.50 94 GLN A N 1
ATOM 783 C CA . GLN A 1 94 ? 0.680 3.896 13.107 1.00 96.50 94 GLN A CA 1
ATOM 784 C C . GLN A 1 94 ? 1.196 4.520 14.406 1.00 96.50 94 GLN A C 1
ATOM 786 O O . GLN A 1 94 ? 0.913 5.687 14.669 1.00 96.50 94 GLN A O 1
ATOM 791 N N . ARG A 1 95 ? 1.972 3.772 15.195 1.00 96.81 95 ARG A N 1
ATOM 792 C CA . ARG A 1 95 ? 2.599 4.281 16.416 1.00 96.81 95 ARG A CA 1
ATOM 793 C C . ARG A 1 95 ? 3.501 5.478 16.113 1.00 96.81 95 ARG A C 1
ATOM 795 O O . ARG A 1 95 ? 3.295 6.530 16.701 1.00 96.81 95 ARG A O 1
ATOM 802 N N . LYS A 1 96 ? 4.391 5.361 15.123 1.00 97.19 96 LYS A N 1
ATOM 803 C CA . LYS A 1 96 ? 5.266 6.466 14.696 1.00 97.19 96 LYS A CA 1
ATOM 804 C C . LYS A 1 96 ? 4.484 7.704 14.249 1.00 97.19 96 LYS A C 1
ATOM 806 O O . LYS A 1 96 ? 4.872 8.818 14.570 1.00 97.19 96 LYS A O 1
ATOM 811 N N . ARG A 1 97 ? 3.363 7.526 13.537 1.00 95.62 97 ARG A N 1
ATOM 812 C CA . ARG A 1 97 ? 2.488 8.650 13.150 1.00 95.62 97 ARG A CA 1
ATOM 813 C C . ARG A 1 97 ? 1.852 9.337 14.355 1.00 95.62 97 ARG A C 1
ATOM 815 O O . ARG A 1 97 ? 1.731 10.548 14.331 1.00 95.62 97 ARG A O 1
ATOM 822 N N . ARG A 1 98 ? 1.446 8.573 15.375 1.00 93.31 98 ARG A N 1
ATOM 823 C CA . ARG A 1 98 ? 0.878 9.118 16.620 1.00 93.31 98 ARG A CA 1
ATOM 824 C C . ARG A 1 98 ? 1.928 9.825 17.472 1.00 93.31 98 ARG A C 1
ATOM 826 O O . ARG A 1 98 ? 1.615 10.820 18.102 1.00 93.31 98 ARG A O 1
ATOM 833 N N . GLU A 1 99 ? 3.156 9.316 17.496 1.00 94.69 99 GLU A N 1
ATOM 834 C CA . GLU A 1 99 ? 4.277 9.951 18.206 1.00 94.69 99 GLU A CA 1
ATOM 835 C C . GLU A 1 99 ? 4.694 11.273 17.545 1.00 94.69 99 GLU A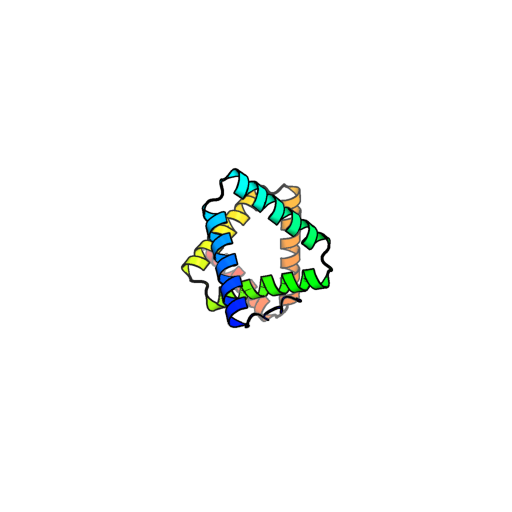 C 1
ATOM 837 O O . GLU A 1 99 ? 5.075 12.205 18.240 1.00 94.69 99 GLU A O 1
ATOM 842 N N . ALA A 1 100 ? 4.579 11.370 16.217 1.00 95.88 100 ALA A N 1
ATOM 843 C CA . ALA A 1 100 ? 4.834 12.594 15.457 1.00 95.88 100 ALA A CA 1
ATOM 844 C C . ALA A 1 100 ? 3.593 13.501 15.293 1.00 95.88 100 ALA A C 1
ATOM 846 O O . ALA A 1 100 ? 3.651 14.481 14.554 1.00 95.88 100 ALA A O 1
ATOM 847 N N . GLU A 1 101 ? 2.462 13.155 15.916 1.00 94.62 101 GLU A N 1
ATOM 848 C CA . GLU A 1 101 ? 1.197 13.887 15.794 1.00 94.62 101 GLU A CA 1
ATOM 849 C C . GLU A 1 101 ? 1.289 15.217 16.553 1.00 94.62 101 GLU A C 1
ATOM 851 O O . GLU A 1 101 ? 1.732 15.259 17.703 1.00 94.62 101 GLU A O 1
ATOM 856 N N . THR A 1 102 ? 0.849 16.311 15.927 1.00 96.81 102 THR A N 1
ATOM 857 C CA . THR A 1 102 ? 0.755 17.595 16.631 1.00 96.81 102 THR A CA 1
ATOM 858 C C . THR A 1 102 ? -0.364 17.543 17.684 1.00 96.81 102 THR A C 1
ATOM 860 O O . THR A 1 102 ? -1.311 16.758 17.552 1.00 96.81 102 THR A O 1
ATOM 863 N N . PRO A 1 103 ? -0.318 18.374 18.742 1.00 94.50 103 PRO A N 1
ATOM 864 C CA . PRO A 1 103 ? -1.394 18.416 19.733 1.00 94.50 103 PRO A CA 1
ATOM 865 C C . PRO A 1 103 ? -2.778 18.684 19.120 1.00 94.50 103 PRO A C 1
ATOM 867 O O . PRO A 1 103 ? -3.767 18.080 19.547 1.00 94.50 103 PRO A O 1
ATOM 870 N N . GLU A 1 104 ? -2.842 19.544 18.099 1.00 94.75 104 GLU A N 1
ATOM 871 C CA . GLU A 1 104 ? -4.071 19.882 17.375 1.00 94.75 104 GLU A CA 1
ATOM 872 C C . GLU A 1 104 ? -4.614 18.685 16.591 1.00 94.75 104 GLU A C 1
ATOM 874 O O . GLU A 1 104 ? -5.780 18.317 16.770 1.00 94.75 104 GLU A O 1
ATOM 879 N N . ASP A 1 105 ? -3.764 18.011 15.810 1.00 95.25 105 ASP A N 1
ATOM 880 C CA . ASP A 1 105 ? -4.138 16.796 15.076 1.00 95.25 105 ASP A CA 1
ATOM 881 C C . ASP A 1 105 ? -4.647 15.709 16.034 1.00 95.25 105 ASP A C 1
ATOM 883 O O . ASP A 1 105 ? -5.689 15.088 15.799 1.00 95.25 105 ASP A O 1
ATOM 887 N N . GLY A 1 106 ? -3.979 15.544 17.181 1.00 94.06 106 GLY A N 1
ATOM 888 C CA . GLY A 1 106 ? -4.377 14.588 18.211 1.00 94.06 106 GLY A CA 1
ATOM 889 C C . GLY A 1 106 ? -5.740 14.904 18.827 1.00 94.06 106 GLY A C 1
ATOM 890 O O . GLY A 1 106 ? -6.524 13.992 19.113 1.00 94.06 106 GLY A O 1
ATOM 891 N N . CYS A 1 107 ? -6.062 16.184 19.022 1.00 94.69 107 CYS A N 1
ATOM 892 C CA . CYS A 1 107 ? -7.384 16.619 19.467 1.00 94.69 107 CYS A CA 1
ATOM 893 C C . CYS A 1 107 ? -8.457 16.343 18.411 1.00 94.69 107 CYS A C 1
ATOM 895 O O . CYS A 1 107 ? -9.485 15.746 18.746 1.00 94.69 107 CYS A O 1
ATOM 897 N N . GLN A 1 108 ? -8.202 16.684 17.147 1.00 96.06 108 GLN A N 1
ATOM 898 C CA . GLN A 1 108 ? -9.131 16.421 16.046 1.00 96.06 108 GLN A CA 1
ATOM 899 C C . GLN A 1 108 ? -9.384 14.924 15.854 1.00 96.06 108 GLN A C 1
ATOM 901 O O . GLN A 1 108 ? -10.531 14.497 15.714 1.00 96.06 108 GLN A O 1
ATOM 906 N N . ARG A 1 109 ? -8.335 14.097 15.900 1.00 95.81 109 ARG A N 1
ATOM 907 C CA . ARG A 1 109 ? -8.463 12.641 15.803 1.00 95.81 109 ARG A CA 1
ATOM 908 C C . ARG A 1 109 ? -9.303 12.082 16.947 1.00 95.81 109 ARG A C 1
ATOM 910 O O . ARG A 1 109 ? -10.225 11.314 16.698 1.00 95.81 109 ARG A O 1
ATOM 917 N N . ARG A 1 110 ? -9.036 12.491 18.194 1.00 95.88 110 ARG A N 1
ATOM 918 C CA . ARG A 1 110 ? -9.841 12.067 19.355 1.00 95.88 110 ARG A CA 1
ATOM 919 C C . ARG A 1 110 ? -11.295 12.530 19.252 1.00 95.88 110 ARG A C 1
ATOM 921 O O . ARG A 1 110 ? -12.179 11.796 19.683 1.00 95.88 110 ARG A O 1
ATOM 928 N N . ALA A 1 111 ? -11.554 13.717 18.705 1.00 96.12 111 ALA A N 1
ATOM 929 C CA . ALA A 1 111 ? -12.912 14.199 18.465 1.00 96.12 111 ALA A CA 1
ATOM 930 C C . ALA A 1 111 ? -13.644 13.309 17.448 1.00 96.12 111 ALA A C 1
ATOM 932 O O . ALA A 1 111 ? -14.725 12.812 17.759 1.00 96.12 111 ALA A O 1
ATOM 933 N N . LYS A 1 112 ? -13.003 12.999 16.314 1.00 97.00 112 LYS A N 1
ATOM 934 C CA . LYS A 1 112 ? -13.529 12.071 15.299 1.00 97.00 112 LYS A CA 1
ATOM 935 C C . LYS A 1 112 ? -13.752 10.663 15.854 1.00 97.00 112 LYS A C 1
ATOM 937 O O . LYS A 1 112 ? -14.785 10.059 15.590 1.00 97.00 112 LYS A O 1
ATOM 942 N N . ASP A 1 113 ? -12.830 10.152 16.674 1.00 96.12 113 ASP A N 1
ATOM 943 C CA . ASP A 1 113 ? -12.979 8.845 17.330 1.00 96.12 113 ASP A CA 1
ATOM 944 C C . ASP A 1 113 ? -14.199 8.827 18.275 1.00 96.12 113 ASP A C 1
ATOM 946 O O . ASP A 1 113 ? -14.933 7.838 18.334 1.00 96.12 113 ASP A O 1
ATOM 950 N N . ARG A 1 114 ? -14.445 9.923 19.011 1.00 96.19 114 ARG A N 1
ATOM 951 C CA . ARG A 1 114 ? -15.623 10.070 19.886 1.00 96.19 114 ARG A CA 1
ATOM 952 C C . ARG A 1 114 ? -16.917 10.155 19.087 1.00 96.19 114 ARG A C 1
ATOM 954 O O . ARG A 1 114 ? -17.883 9.503 19.466 1.00 96.19 114 ARG A O 1
ATOM 961 N N . GLU A 1 115 ? -16.936 10.935 18.014 1.00 94.56 115 GLU A N 1
ATOM 962 C CA . GLU A 1 115 ? -18.087 11.077 17.119 1.00 94.56 115 GLU A CA 1
ATOM 963 C C . GLU A 1 115 ? -18.434 9.744 16.452 1.00 94.56 115 GLU A C 1
ATOM 965 O O . GLU A 1 115 ? -19.563 9.281 16.565 1.00 94.56 115 GLU A O 1
ATOM 970 N N . ALA A 1 116 ? -17.446 9.049 15.883 1.00 92.25 116 ALA A N 1
ATOM 971 C CA . ALA A 1 116 ? -17.641 7.728 15.294 1.00 92.25 116 ALA A CA 1
ATOM 972 C C . ALA A 1 116 ? -18.141 6.706 16.324 1.00 92.25 116 ALA A C 1
ATOM 974 O O . ALA A 1 116 ? -18.972 5.857 16.006 1.00 92.25 116 ALA A O 1
ATOM 975 N N . LYS A 1 117 ? -17.657 6.782 17.572 1.00 90.31 117 LYS A N 1
ATOM 976 C CA . LYS A 1 117 ? -18.177 5.944 18.655 1.00 90.31 117 LYS A CA 1
ATOM 977 C C . LYS A 1 117 ? -19.634 6.283 18.957 1.00 90.31 117 LYS A C 1
ATOM 979 O O . LYS A 1 117 ? -20.423 5.359 19.065 1.00 90.31 117 LYS A O 1
ATOM 984 N N . ARG A 1 118 ? -19.996 7.565 19.078 1.00 88.88 118 ARG A N 1
ATOM 985 C CA . ARG A 1 118 ? -21.390 7.991 19.297 1.00 88.88 118 ARG A CA 1
ATOM 986 C C . ARG A 1 118 ? -22.300 7.492 18.179 1.00 88.88 118 ARG A C 1
ATOM 988 O O . ARG A 1 118 ? -23.256 6.797 18.485 1.00 88.88 118 ARG A O 1
ATOM 995 N N . ALA A 1 119 ? -21.920 7.724 16.925 1.00 89.31 119 ALA A N 1
ATOM 996 C CA . ALA A 1 119 ? -22.674 7.274 15.761 1.00 89.31 119 ALA A CA 1
ATOM 997 C C . ALA A 1 119 ? -22.872 5.750 15.748 1.00 89.31 119 ALA A C 1
ATOM 999 O O . ALA A 1 119 ? -23.965 5.282 15.472 1.00 89.31 119 ALA A O 1
ATOM 1000 N N . ARG A 1 120 ? -21.850 4.957 16.109 1.00 85.62 120 ARG A N 1
ATOM 1001 C CA . ARG A 1 120 ? -22.016 3.499 16.258 1.00 85.62 120 ARG A CA 1
ATOM 1002 C C . ARG A 1 120 ? -23.006 3.131 17.350 1.00 85.62 120 ARG A C 1
ATOM 1004 O O . ARG A 1 120 ? -23.768 2.202 17.169 1.00 85.62 120 ARG A O 1
ATOM 1011 N N . LEU A 1 121 ? -22.977 3.820 18.487 1.00 83.06 121 LEU A N 1
ATOM 1012 C CA . LEU A 1 121 ? -23.900 3.521 19.580 1.00 83.06 121 LEU A CA 1
ATOM 1013 C C . LEU A 1 121 ? -25.345 3.898 19.254 1.00 83.06 121 LEU A C 1
ATOM 1015 O O . LEU A 1 121 ? -26.246 3.262 19.785 1.00 83.06 121 LEU A O 1
ATOM 1019 N N . GLU A 1 122 ? -25.526 4.912 18.414 1.00 82.00 122 GLU A N 1
ATOM 1020 C CA . GLU A 1 122 ? -26.814 5.358 17.885 1.00 82.00 122 GLU A CA 1
ATOM 1021 C C . GLU A 1 122 ? -27.336 4.407 16.796 1.00 82.00 122 GLU A C 1
ATOM 1023 O O . GLU A 1 122 ? -28.517 4.096 16.765 1.00 82.00 122 GLU A O 1
ATOM 1028 N N . THR A 1 123 ? -26.468 3.857 15.940 1.00 76.38 123 THR A N 1
ATOM 1029 C CA . THR A 1 123 ? -26.888 2.874 14.925 1.00 76.38 123 THR A CA 1
ATOM 1030 C C . THR A 1 123 ? -27.014 1.446 15.461 1.00 76.38 123 THR A C 1
ATOM 1032 O O . THR A 1 123 ? -27.808 0.666 14.943 1.00 76.38 123 THR A O 1
ATOM 1035 N N . GLU A 1 124 ? -26.262 1.080 16.502 1.00 66.56 124 GLU A N 1
ATOM 1036 C CA . GLU A 1 124 ? -26.357 -0.202 17.218 1.00 66.56 124 GLU A CA 1
ATOM 1037 C C . GLU A 1 124 ? -27.546 -0.243 18.204 1.00 66.56 124 GLU A C 1
ATOM 1039 O O . GLU A 1 124 ? -27.527 -1.029 19.152 1.00 66.56 124 GLU A O 1
ATOM 1044 N N . GLU A 1 125 ? -28.596 0.557 17.980 1.00 59.12 125 GLU A N 1
ATOM 1045 C CA . GLU A 1 125 ? -29.863 0.635 18.738 1.00 59.12 125 GLU A CA 1
ATOM 1046 C C . GLU A 1 125 ? -30.690 -0.672 18.779 1.00 59.12 125 GLU A C 1
ATOM 1048 O O . GLU A 1 125 ? -31.878 -0.676 19.094 1.00 59.12 125 GLU A O 1
ATOM 1053 N N . MET A 1 126 ? -30.071 -1.830 18.548 1.00 68.50 126 MET A N 1
ATOM 1054 C CA . MET A 1 126 ? -30.651 -3.100 18.958 1.00 68.50 126 MET A CA 1
ATOM 1055 C C . MET A 1 126 ? -30.560 -3.206 20.491 1.00 68.50 126 MET A C 1
ATOM 1057 O O . MET A 1 126 ? -29.451 -3.215 21.044 1.00 68.50 126 MET A O 1
ATOM 1061 N N . PRO A 1 127 ? -31.692 -3.332 21.211 1.00 72.44 127 PRO A N 1
ATOM 1062 C CA . PRO A 1 127 ? -31.704 -3.355 22.676 1.00 72.44 127 PRO A CA 1
ATOM 1063 C C . PRO A 1 127 ? -30.836 -4.483 23.257 1.00 72.44 127 PRO A C 1
ATOM 1065 O O . PRO A 1 127 ? -30.249 -4.326 24.327 1.00 72.44 127 PRO A O 1
ATOM 1068 N N . GLU A 1 128 ? -30.671 -5.582 22.520 1.00 77.62 128 GLU A N 1
ATOM 1069 C CA . GLU A 1 128 ? -29.819 -6.717 22.880 1.00 77.62 128 GLU A CA 1
ATOM 1070 C C . GLU A 1 128 ? -28.317 -6.370 22.884 1.00 77.62 128 GLU A C 1
ATOM 1072 O O . GLU A 1 128 ? -27.603 -6.695 23.835 1.00 77.62 128 GLU A O 1
ATOM 1077 N N . ALA A 1 129 ? -27.828 -5.631 21.882 1.00 80.94 129 ALA A N 1
ATOM 1078 C CA . ALA A 1 129 ? -26.431 -5.195 21.823 1.00 80.94 129 ALA A CA 1
ATOM 1079 C C . ALA A 1 129 ? -26.111 -4.180 22.937 1.00 80.94 129 ALA A C 1
ATOM 1081 O O . ALA A 1 129 ? -25.028 -4.198 23.537 1.00 80.94 129 ALA A O 1
ATOM 1082 N N . HIS A 1 130 ? -27.075 -3.312 23.263 1.00 79.69 130 HIS A N 1
ATOM 1083 C CA . HIS A 1 130 ? -26.982 -2.401 24.402 1.00 79.69 130 HIS A CA 1
ATOM 1084 C C . HIS A 1 130 ? -26.970 -3.153 25.747 1.00 79.69 130 HIS A C 1
ATOM 1086 O O . HIS A 1 130 ? -26.112 -2.890 26.598 1.00 79.69 130 HIS A O 1
ATOM 1092 N N . ALA A 1 131 ? -27.864 -4.127 25.933 1.00 83.56 131 ALA A N 1
ATOM 1093 C CA . ALA A 1 131 ? -27.921 -4.963 27.131 1.00 83.56 131 ALA A CA 1
ATOM 1094 C C . ALA A 1 131 ? -26.625 -5.768 27.337 1.00 83.56 131 ALA A C 1
ATOM 1096 O O . ALA A 1 131 ? -26.033 -5.714 28.414 1.00 83.56 131 ALA A O 1
ATOM 1097 N N . ALA A 1 132 ? -26.107 -6.422 26.294 1.00 86.44 132 ALA A N 1
ATOM 1098 C CA . ALA A 1 132 ? -24.865 -7.192 26.374 1.00 86.44 132 ALA A CA 1
ATOM 1099 C C . ALA A 1 132 ? -23.653 -6.316 26.742 1.00 86.44 132 ALA A C 1
ATOM 1101 O O . ALA A 1 132 ? -22.806 -6.697 27.553 1.00 86.44 132 ALA A O 1
ATOM 1102 N N . ARG A 1 133 ? -23.567 -5.105 26.180 1.00 83.94 133 ARG A N 1
ATOM 1103 C CA . ARG A 1 133 ? -22.500 -4.144 26.500 1.00 83.94 133 ARG A CA 1
ATOM 1104 C C . ARG A 1 133 ? -22.584 -3.641 27.941 1.00 83.94 133 ARG A C 1
ATOM 1106 O O . ARG A 1 133 ? -21.551 -3.522 28.600 1.00 83.94 133 ARG A O 1
ATOM 1113 N N . THR A 1 134 ? -23.784 -3.340 28.431 1.00 85.50 134 THR A N 1
ATOM 1114 C CA . THR A 1 134 ? -23.969 -2.893 29.821 1.00 85.50 134 THR A CA 1
ATOM 1115 C C . THR A 1 134 ? -23.727 -4.021 30.824 1.00 85.50 134 THR A C 1
ATOM 1117 O O . THR A 1 134 ? -23.117 -3.761 31.860 1.00 85.50 134 THR A O 1
ATOM 1120 N N . ALA A 1 135 ? -24.102 -5.264 30.505 1.00 89.88 135 ALA A N 1
ATOM 1121 C CA . ALA A 1 135 ? -23.782 -6.446 31.306 1.00 89.88 135 ALA A CA 1
ATOM 1122 C C . ALA A 1 135 ? -22.263 -6.640 31.444 1.00 89.88 135 ALA A C 1
ATOM 1124 O O . ALA A 1 135 ? -21.757 -6.644 32.564 1.00 89.88 135 ALA A O 1
ATOM 1125 N N . LYS A 1 136 ? -21.516 -6.619 30.329 1.00 90.75 136 LYS A N 1
ATOM 1126 C CA . LYS A 1 136 ? -20.040 -6.682 30.346 1.00 90.75 136 LYS A CA 1
ATOM 1127 C C . LYS A 1 136 ? -19.402 -5.579 31.190 1.00 90.75 136 LYS A C 1
ATOM 1129 O O . LYS A 1 136 ? -18.422 -5.813 31.888 1.00 90.75 136 LYS A O 1
ATOM 1134 N N . TYR A 1 137 ? -19.941 -4.360 31.129 1.00 89.81 137 TYR A N 1
ATOM 1135 C CA . TYR A 1 137 ? -19.442 -3.256 31.951 1.00 89.81 137 TYR A CA 1
ATOM 1136 C C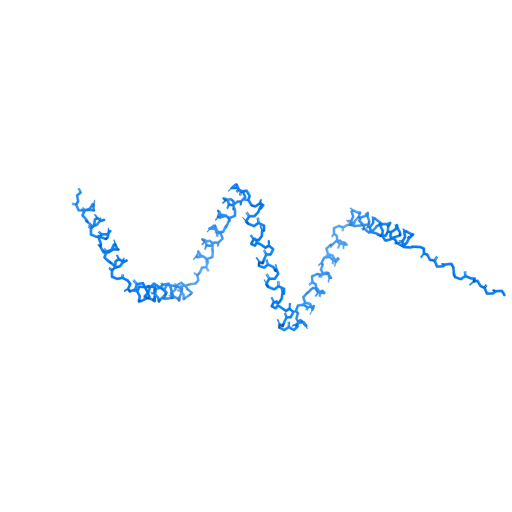 . TYR A 1 137 ? -19.693 -3.487 33.449 1.00 89.81 137 TYR A C 1
ATOM 1138 O O . TYR A 1 137 ? -18.848 -3.139 34.273 1.00 89.81 137 TYR A O 1
ATOM 1146 N N . ARG A 1 138 ? -20.840 -4.074 33.811 1.00 92.12 138 ARG A N 1
ATOM 1147 C CA . ARG A 1 138 ? -21.170 -4.420 35.202 1.00 92.12 138 ARG A CA 1
ATOM 1148 C C . ARG A 1 138 ? -20.272 -5.536 35.728 1.00 92.12 138 ARG A C 1
ATOM 1150 O O . ARG A 1 138 ? -19.705 -5.352 36.798 1.00 92.12 138 ARG A O 1
ATOM 1157 N N . GLU A 1 139 ? -20.083 -6.604 34.958 1.00 91.31 139 GLU A N 1
ATOM 1158 C CA . GLU A 1 139 ? -19.179 -7.715 35.293 1.00 91.31 139 GLU A CA 1
ATOM 1159 C C . GLU A 1 139 ? -17.743 -7.221 35.496 1.00 91.31 139 GLU A C 1
ATOM 1161 O O . GLU A 1 139 ? -17.145 -7.463 36.539 1.00 91.31 139 GLU A O 1
ATOM 1166 N N . ALA A 1 140 ? -17.207 -6.432 34.558 1.00 91.75 140 ALA A N 1
ATOM 1167 C CA . ALA A 1 140 ? -15.861 -5.869 34.687 1.00 91.75 140 ALA A CA 1
ATOM 1168 C C . ALA A 1 140 ? -15.718 -4.962 35.921 1.00 91.75 140 ALA A C 1
ATOM 1170 O O . ALA A 1 140 ? -14.667 -4.920 36.557 1.00 91.75 140 ALA A O 1
ATOM 1171 N N . LYS A 1 141 ? -16.778 -4.227 36.277 1.00 91.88 141 LYS A N 1
ATOM 1172 C CA . LYS A 1 141 ? -16.796 -3.373 37.468 1.00 91.88 141 LYS A CA 1
ATOM 1173 C C . LYS A 1 141 ? -16.888 -4.182 38.764 1.00 91.88 141 LYS A C 1
ATOM 1175 O O . LYS A 1 141 ? -16.363 -3.723 39.772 1.00 91.88 141 LYS A O 1
ATOM 1180 N N . GLN A 1 142 ? -17.565 -5.328 38.752 1.00 88.62 142 GLN A N 1
ATOM 1181 C CA . GLN A 1 142 ? -17.596 -6.265 39.877 1.00 88.62 142 GLN A CA 1
ATOM 1182 C C . GLN A 1 142 ? -16.224 -6.919 40.061 1.00 88.62 142 GLN A C 1
ATOM 1184 O O . GLN A 1 142 ? -15.665 -6.813 41.143 1.00 88.62 142 GLN A O 1
ATOM 1189 N N . ALA A 1 143 ? -15.616 -7.420 38.983 1.00 89.62 143 ALA A N 1
ATOM 1190 C CA . ALA A 1 143 ? -14.277 -8.015 39.003 1.00 89.62 143 ALA A CA 1
ATOM 1191 C C . ALA A 1 143 ? -13.149 -7.046 39.411 1.00 89.62 143 ALA A C 1
ATOM 1193 O O . ALA A 1 143 ? -12.086 -7.487 39.814 1.00 89.62 143 ALA A O 1
ATOM 1194 N N . TYR A 1 144 ? -13.342 -5.729 39.274 1.00 89.44 144 TYR A N 1
ATOM 1195 C CA . TYR A 1 144 ? -12.391 -4.725 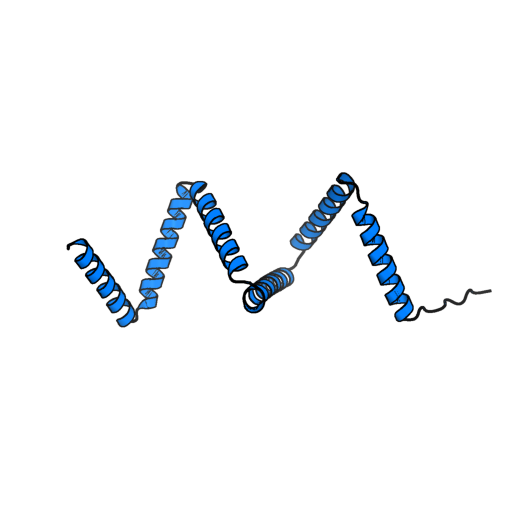39.778 1.00 89.44 144 TYR A CA 1
ATOM 1196 C C . TYR A 1 144 ? -12.587 -4.400 41.270 1.00 89.44 144 TYR A C 1
ATOM 1198 O O . TYR A 1 144 ? -11.732 -3.770 41.887 1.00 89.44 144 TYR A O 1
ATOM 1206 N N . ARG A 1 145 ? -13.759 -4.721 41.825 1.00 83.44 145 ARG A N 1
ATOM 1207 C CA . ARG A 1 145 ? -14.111 -4.448 43.226 1.00 83.44 145 ARG A CA 1
ATOM 1208 C C . ARG A 1 145 ? -13.783 -5.614 44.158 1.00 83.44 145 ARG A C 1
ATOM 1210 O O . ARG A 1 145 ? -13.676 -5.366 45.356 1.00 83.44 145 ARG A O 1
ATOM 1217 N N . GLU A 1 146 ? -13.690 -6.822 43.615 1.00 66.75 146 GLU A N 1
ATOM 1218 C CA . GLU A 1 146 ? -13.179 -8.037 44.265 1.00 66.75 146 GLU A CA 1
ATOM 1219 C C . GLU A 1 146 ? -11.650 -8.102 44.161 1.00 66.75 146 GLU A C 1
ATOM 1221 O O . GLU A 1 146 ? -11.024 -8.541 45.150 1.00 66.75 146 GLU A O 1
#

Sequence (146 aa):
MPRQRTEKTDDQIAAEKRRRADARRLKRAQETFERRAQRLAKDRESRRARKQQATDQLRDARIVSDREAKRAYRAAEETPEARSERVTKERLAQRKRREAETPEDGCQRRAKDREAKRARLETEEMPEAHAARTAKYREAKQAYRE

Radius of gyration: 28.75 Å; Cα contacts (8 Å, |Δi|>4): 13; chains: 1; bounding box: 58×36×104 Å

pLDDT: mean 90.14, std 9.92, range [44.22, 97.81]

Foldseek 3Di:
DDDDDDDDDPVRVVVVVVVVVVVVVVCQVPDDPVRVVVVVVVVVVVVVVCVVPDDPVRVVVVVVVVVVVVVCCVVPPQDPVNVVVVVVVVVVVVVVCVVVADPVNVVVVVVVVVVVVVVCVVVVPPVVVVVVVVVVVVVVVVVVVD

Secondary structure (DSSP, 8-state):
------PPPHHHHHHHHHHHHHHHHHHHHT--HHHHHHHHHHHHHHHHHHHHS--HHHHHHHHHHHHHHHHHHHHHT--HHHHHHHHHHHHHHHHHHHHT--HHHHHHHHHHHHHHHHHHHHHT--HHHHHHHHHHHHHHHHHTT-

Solvent-accessible surface area (backbone atoms only — not comparable to full-atom values): 8387 Å² total; per-residue (Å²): 134,86,82,81,81,78,80,76,51,71,67,57,52,51,52,49,52,49,53,54,52,50,53,50,50,54,51,59,72,69,46,52,70,68,61,46,50,54,51,51,50,52,55,50,49,55,52,48,53,53,62,72,72,46,52,69,68,61,49,48,52,48,52,50,51,58,49,48,54,54,49,49,41,57,74,76,68,57,45,74,65,59,48,51,52,51,53,51,54,50,51,52,53,52,50,53,52,60,74,68,46,49,76,65,57,51,50,53,50,52,49,52,55,50,49,56,48,50,53,48,60,65,72,49,67,48,68,64,60,50,48,54,54,51,49,52,53,50,53,55,53,49,68,72,73,108